Protein AF-A0A2N2AMC3-F1 (afdb_monomer_lite)

Secondary structure (DSSP, 8-state):
--HHHHHHHHHHHHTT--GGGGG--HHHHHHHHHHTT-GGGGTT--HHHHHHHS-HHHHHHHHHHHHHHHHHHHHHHHHHHHHHHHHHHHHHHHHHHHHH-TT-HHHHHHHHHHHHTTTTS-TT-S---

Sequence (129 aa):
MDYDRLDSIAADVMQGNTDAVGVLSTGERLYVALAANNSELLGSDSIAYAIARLEPEAVQELVERHRYDNIDTTVAKAARHQMDDLVALVRKLVHSLKRAQPDSDIAKRAQDYLRRQGLEGSPLRGEAD

Radius of gyration: 23.6 Å; chains: 1; bounding box: 51×26×63 Å

Foldseek 3Di:
DPVVVLLVCLVCVLVVHNPVLVPDDPLSLLLSCVLNVPVVSVPPDDPVRSLVPHDPVSVVVSCVVVVVVVVVVVVVVVVLVVVLVVLVVLLVVLVVCCVVPVPDPVSVVSVVVCVVVVVPDRPPPDDDD

Structure (mmCIF, N/CA/C/O backbone):
data_AF-A0A2N2AMC3-F1
#
_entry.id   AF-A0A2N2AMC3-F1
#
loop_
_atom_site.group_PDB
_atom_site.id
_atom_site.type_symbol
_atom_site.label_atom_id
_atom_site.label_alt_id
_atom_site.label_comp_id
_atom_site.label_asym_id
_atom_site.label_entity_id
_atom_site.label_seq_id
_atom_site.pdbx_PDB_ins_code
_atom_site.Cartn_x
_atom_site.Cartn_y
_atom_site.Cartn_z
_atom_site.occupancy
_atom_site.B_iso_or_equiv
_atom_site.auth_seq_id
_atom_site.auth_comp_id
_atom_site.auth_asym_id
_atom_site.auth_atom_id
_atom_site.pdbx_PDB_model_num
ATOM 1 N N . MET A 1 1 ? 4.448 4.336 -21.488 1.00 83.00 1 MET A N 1
ATOM 2 C CA . MET A 1 1 ? 4.151 3.038 -20.847 1.00 83.00 1 MET A CA 1
ATOM 3 C C . MET A 1 1 ? 2.695 3.047 -20.425 1.00 83.00 1 MET A C 1
ATOM 5 O O . MET A 1 1 ? 2.161 4.126 -20.208 1.00 83.00 1 MET A O 1
ATOM 9 N N . ASP A 1 2 ? 2.062 1.882 -20.356 1.00 90.44 2 ASP A N 1
ATOM 10 C CA . ASP A 1 2 ? 0.721 1.733 -19.781 1.00 90.44 2 ASP A CA 1
ATOM 11 C C . ASP A 1 2 ? 0.862 1.461 -18.276 1.00 90.44 2 ASP A C 1
ATOM 13 O O . ASP A 1 2 ? 1.068 0.319 -17.868 1.00 90.44 2 ASP A O 1
ATOM 17 N N . TYR A 1 3 ? 0.864 2.523 -17.466 1.00 89.75 3 TYR A N 1
ATOM 18 C CA . TYR A 1 3 ? 1.188 2.432 -16.038 1.00 89.75 3 TYR A CA 1
ATOM 19 C C . TYR A 1 3 ? 0.148 1.640 -15.243 1.00 89.75 3 TYR A C 1
ATOM 21 O O . TYR A 1 3 ? 0.535 0.853 -14.391 1.00 89.75 3 TYR A O 1
ATOM 29 N N . ASP A 1 4 ? -1.141 1.738 -15.580 1.00 87.62 4 ASP A N 1
ATOM 30 C CA . ASP A 1 4 ? -2.200 1.003 -14.873 1.00 87.62 4 ASP A CA 1
ATOM 31 C C . ASP A 1 4 ? -2.048 -0.515 -15.067 1.00 87.62 4 ASP A C 1
ATOM 33 O O . ASP A 1 4 ? -2.198 -1.305 -14.131 1.00 87.62 4 ASP A O 1
ATOM 37 N N . ARG A 1 5 ? -1.674 -0.941 -16.282 1.00 91.31 5 ARG A N 1
ATOM 38 C CA . ARG A 1 5 ? -1.342 -2.344 -16.558 1.00 91.31 5 ARG A CA 1
ATOM 39 C C . ARG A 1 5 ? -0.098 -2.795 -15.794 1.00 91.31 5 ARG A C 1
ATOM 41 O O . ARG A 1 5 ? -0.077 -3.912 -15.282 1.00 91.31 5 ARG A O 1
ATOM 48 N N . LEU A 1 6 ? 0.946 -1.969 -15.747 1.00 91.12 6 LEU A N 1
ATOM 49 C CA . LEU A 1 6 ? 2.179 -2.306 -15.032 1.00 91.12 6 LEU A CA 1
ATOM 50 C C . LEU A 1 6 ? 1.964 -2.365 -13.519 1.00 91.12 6 LEU A C 1
ATOM 52 O O . LEU A 1 6 ? 2.515 -3.257 -12.884 1.00 91.12 6 LEU A O 1
ATOM 56 N N . ASP A 1 7 ? 1.132 -1.489 -12.961 1.00 89.12 7 ASP A N 1
ATOM 57 C CA . ASP A 1 7 ? 0.770 -1.494 -11.543 1.00 89.12 7 ASP A CA 1
ATOM 58 C C . ASP A 1 7 ? -0.024 -2.760 -11.185 1.00 89.12 7 ASP A C 1
ATOM 60 O O . ASP A 1 7 ? 0.254 -3.396 -10.169 1.00 89.12 7 ASP A O 1
ATOM 64 N N . SER A 1 8 ? -0.942 -3.206 -12.056 1.00 87.94 8 SER A N 1
ATOM 65 C CA . SER A 1 8 ? -1.628 -4.496 -11.881 1.00 87.94 8 SER A CA 1
ATOM 66 C C . SER A 1 8 ? -0.642 -5.666 -11.868 1.00 87.94 8 SER A C 1
ATOM 68 O O . SER A 1 8 ? -0.740 -6.543 -11.016 1.00 87.94 8 SER A O 1
ATOM 70 N N . ILE A 1 9 ? 0.331 -5.673 -12.785 1.00 90.81 9 ILE A N 1
ATOM 71 C CA . ILE A 1 9 ? 1.363 -6.718 -12.823 1.00 90.81 9 ILE A CA 1
ATOM 72 C C . ILE A 1 9 ? 2.262 -6.629 -11.584 1.00 90.81 9 ILE A C 1
ATOM 74 O O . ILE A 1 9 ? 2.634 -7.655 -11.026 1.00 90.81 9 ILE A O 1
ATOM 78 N N . ALA A 1 10 ? 2.598 -5.427 -11.115 1.00 89.75 10 ALA A N 1
ATOM 79 C CA . ALA A 1 10 ? 3.370 -5.238 -9.892 1.00 89.75 10 ALA A CA 1
ATOM 80 C C . ALA A 1 10 ? 2.621 -5.773 -8.659 1.00 89.75 10 ALA A C 1
ATOM 82 O O . ALA A 1 10 ? 3.230 -6.450 -7.831 1.00 89.75 10 ALA A O 1
ATOM 83 N N . ALA A 1 11 ? 1.307 -5.556 -8.569 1.00 87.56 11 ALA A N 1
ATOM 84 C CA . ALA A 1 11 ? 0.472 -6.111 -7.506 1.00 87.56 11 ALA A CA 1
ATOM 85 C C . ALA A 1 11 ? 0.433 -7.651 -7.533 1.00 87.56 11 ALA A C 1
ATOM 87 O O . ALA A 1 11 ? 0.514 -8.284 -6.478 1.00 87.56 11 ALA A O 1
ATOM 88 N N . ASP A 1 12 ? 0.371 -8.255 -8.722 1.00 87.75 12 ASP A N 1
ATOM 89 C CA . ASP A 1 12 ? 0.452 -9.711 -8.894 1.00 87.75 12 ASP A CA 1
ATOM 90 C C . ASP A 1 12 ? 1.830 -10.250 -8.471 1.00 87.75 12 ASP A C 1
ATOM 92 O O . ASP A 1 12 ? 1.924 -11.248 -7.751 1.00 87.75 12 ASP A O 1
ATOM 96 N N . VAL A 1 13 ? 2.909 -9.545 -8.829 1.00 89.56 13 VAL A N 1
ATOM 97 C CA . VAL A 1 13 ? 4.284 -9.884 -8.426 1.00 89.56 13 VAL A CA 1
ATOM 98 C C . VAL A 1 13 ? 4.456 -9.816 -6.911 1.00 89.56 13 VAL A C 1
ATOM 100 O O . VAL A 1 13 ? 5.105 -10.691 -6.338 1.00 89.56 13 VAL A O 1
ATOM 103 N N . MET A 1 14 ? 3.859 -8.828 -6.238 1.00 84.44 14 MET A N 1
ATOM 104 C CA . MET A 1 14 ? 3.872 -8.736 -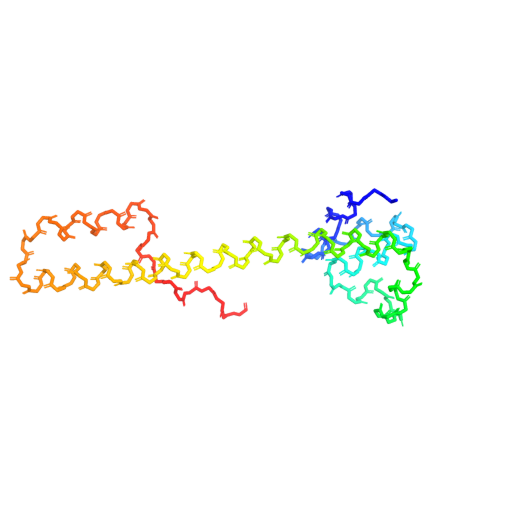4.770 1.00 84.44 14 MET A CA 1
ATOM 105 C C . MET A 1 14 ? 3.160 -9.921 -4.100 1.00 84.44 14 MET A C 1
ATOM 107 O O . MET A 1 14 ? 3.489 -10.272 -2.969 1.00 84.44 14 MET A O 1
ATOM 111 N N . GLN A 1 15 ? 2.221 -10.564 -4.797 1.00 85.50 15 GLN A N 1
ATOM 112 C CA . GLN A 1 15 ? 1.556 -11.797 -4.359 1.00 85.50 15 GLN A CA 1
ATOM 113 C C . GLN A 1 15 ? 2.327 -13.070 -4.759 1.00 85.50 15 GLN A C 1
ATOM 115 O O . GLN A 1 15 ? 1.874 -14.180 -4.483 1.00 85.50 15 GLN A O 1
ATOM 120 N N . GLY A 1 16 ? 3.496 -12.925 -5.393 1.00 84.81 16 GLY A N 1
ATOM 121 C CA . GLY A 1 16 ? 4.350 -14.024 -5.842 1.00 84.81 16 GLY A CA 1
ATOM 122 C C . GLY A 1 16 ? 4.036 -14.549 -7.246 1.00 84.81 16 GLY A C 1
ATOM 123 O O . GLY A 1 16 ? 4.639 -15.537 -7.662 1.00 84.81 16 GLY A O 1
ATOM 124 N N . ASN A 1 17 ? 3.129 -13.913 -7.994 1.00 87.50 17 ASN A N 1
ATOM 125 C CA . ASN A 1 17 ? 2.814 -14.291 -9.370 1.00 87.50 17 ASN A CA 1
ATOM 126 C C . ASN A 1 17 ? 3.656 -13.482 -10.370 1.00 87.50 17 ASN A C 1
ATOM 128 O O . ASN A 1 17 ? 3.460 -12.282 -10.545 1.00 87.50 17 ASN A O 1
ATOM 132 N N . THR A 1 18 ? 4.590 -14.144 -11.055 1.00 86.69 18 THR A N 1
ATOM 133 C CA . THR A 1 18 ? 5.529 -13.502 -11.993 1.00 86.69 18 THR A CA 1
ATOM 134 C C . THR A 1 18 ? 5.281 -13.859 -13.461 1.00 86.69 18 THR A C 1
ATOM 136 O O . THR A 1 18 ? 6.038 -13.423 -14.332 1.00 86.69 18 THR A O 1
ATOM 139 N N . ASP A 1 19 ? 4.196 -14.577 -13.770 1.00 86.19 19 ASP A N 1
ATOM 140 C CA . ASP A 1 19 ? 3.902 -15.092 -15.117 1.00 86.19 19 ASP A CA 1
ATOM 141 C C . ASP A 1 19 ? 3.831 -13.977 -16.174 1.00 86.19 19 ASP A C 1
ATOM 143 O O . ASP A 1 19 ? 4.290 -14.128 -17.309 1.00 86.19 19 ASP A O 1
ATOM 147 N N . ALA A 1 20 ? 3.302 -12.814 -15.789 1.00 82.88 20 ALA A N 1
ATOM 148 C CA . ALA A 1 20 ? 3.133 -11.665 -16.674 1.00 82.88 20 ALA A CA 1
ATOM 149 C C . ALA A 1 20 ? 4.423 -10.850 -16.901 1.00 82.88 20 ALA A C 1
ATOM 151 O O . ALA A 1 20 ? 4.453 -9.989 -17.782 1.00 82.88 20 ALA A O 1
ATOM 152 N N . VAL A 1 21 ? 5.504 -11.113 -16.155 1.00 85.38 21 VAL A N 1
ATOM 153 C CA . VAL A 1 21 ? 6.756 -10.337 -16.241 1.00 85.38 21 VAL A CA 1
ATOM 154 C C . VAL A 1 21 ? 7.587 -10.724 -17.470 1.00 85.38 21 VAL A C 1
ATOM 156 O O . VAL A 1 21 ? 8.308 -9.892 -18.024 1.00 85.38 21 VAL A O 1
ATOM 159 N N . GLY A 1 22 ? 7.463 -11.966 -17.950 1.00 81.44 22 GLY A N 1
ATOM 160 C CA . GLY A 1 22 ? 8.252 -12.484 -19.075 1.00 81.44 22 GLY A CA 1
ATOM 161 C C . GLY A 1 22 ? 7.976 -11.807 -20.425 1.00 81.44 22 GLY A C 1
ATOM 162 O O . GLY A 1 22 ? 8.828 -11.838 -21.310 1.00 81.44 22 GLY A O 1
ATOM 163 N N . VAL A 1 23 ? 6.811 -11.169 -20.581 1.00 88.56 23 VAL A N 1
ATOM 164 C CA . VAL A 1 23 ? 6.404 -10.460 -21.811 1.00 88.56 23 VAL A CA 1
ATOM 165 C C . VAL A 1 23 ? 6.727 -8.963 -21.790 1.00 88.56 23 VAL A C 1
ATOM 167 O O . VAL A 1 23 ? 6.446 -8.264 -22.763 1.00 88.56 23 VAL A O 1
ATOM 170 N N . LEU A 1 24 ? 7.289 -8.455 -20.689 1.00 89.44 24 LEU A N 1
ATOM 171 C CA . LEU A 1 24 ? 7.590 -7.036 -20.522 1.00 89.44 24 LEU A CA 1
ATOM 172 C C . LEU A 1 24 ? 8.877 -6.636 -21.246 1.00 89.44 24 LEU A C 1
ATOM 174 O O . LEU A 1 24 ? 9.873 -7.368 -21.266 1.00 89.44 24 LEU A O 1
ATOM 178 N N . SER A 1 25 ? 8.884 -5.417 -21.784 1.00 90.12 25 SER A N 1
ATOM 179 C CA . SER A 1 25 ? 10.120 -4.771 -22.218 1.00 90.12 25 SER A CA 1
ATOM 180 C C . SER A 1 25 ? 11.049 -4.506 -21.028 1.00 90.12 25 SER A C 1
ATOM 182 O O . SER A 1 25 ? 10.641 -4.523 -19.866 1.00 90.12 25 SER A O 1
ATOM 184 N N . THR A 1 26 ? 12.324 -4.220 -21.300 1.00 89.50 26 THR A N 1
ATOM 185 C CA . THR A 1 26 ? 13.300 -3.946 -20.234 1.00 89.50 26 THR A CA 1
ATOM 186 C C . THR A 1 26 ? 12.884 -2.772 -19.345 1.00 89.50 26 THR A C 1
ATOM 188 O O . THR A 1 26 ? 13.011 -2.879 -18.133 1.00 89.50 26 THR A O 1
ATOM 191 N N . GLY A 1 27 ? 12.358 -1.682 -19.915 1.00 88.00 27 GLY A N 1
ATOM 192 C CA . GLY A 1 27 ? 11.898 -0.531 -19.129 1.00 88.00 27 GLY A CA 1
ATOM 193 C C . GLY A 1 27 ? 10.671 -0.857 -18.276 1.00 88.00 27 GLY A C 1
ATOM 194 O O . GLY A 1 27 ? 10.628 -0.513 -17.102 1.00 88.00 27 GLY A O 1
ATOM 195 N N . GLU A 1 28 ? 9.708 -1.588 -18.835 1.00 92.00 28 GLU A N 1
ATOM 196 C CA . GLU A 1 28 ? 8.508 -2.023 -18.108 1.00 92.00 28 GLU A CA 1
ATOM 197 C C . GLU A 1 28 ? 8.847 -2.990 -16.971 1.00 92.00 28 GLU A C 1
ATOM 199 O O . GLU A 1 28 ? 8.311 -2.864 -15.876 1.00 92.00 28 GLU A O 1
ATOM 204 N N . ARG A 1 29 ? 9.782 -3.920 -17.197 1.00 92.44 29 ARG A N 1
ATOM 205 C CA . ARG A 1 29 ? 10.266 -4.827 -16.153 1.00 92.44 29 ARG A CA 1
ATOM 206 C C . ARG A 1 29 ? 10.955 -4.068 -15.023 1.00 92.44 29 ARG A C 1
ATOM 208 O O . ARG A 1 29 ? 10.718 -4.399 -13.870 1.00 92.44 29 ARG A O 1
ATOM 215 N N . LEU A 1 30 ? 11.782 -3.065 -15.333 1.00 91.94 30 LEU A N 1
ATOM 216 C CA . LEU A 1 30 ? 12.425 -2.237 -14.307 1.00 91.94 30 LEU A CA 1
ATOM 217 C C . LEU A 1 30 ? 11.397 -1.422 -13.516 1.00 91.94 30 LEU A C 1
ATOM 219 O O . LEU A 1 30 ? 11.495 -1.364 -12.294 1.00 91.94 30 LEU A O 1
ATOM 223 N N . TYR A 1 31 ? 10.389 -0.856 -14.187 1.00 92.50 31 TYR A N 1
ATOM 224 C CA . TYR A 1 31 ? 9.276 -0.183 -13.516 1.00 92.50 31 TYR A CA 1
ATOM 225 C C . TYR A 1 31 ? 8.547 -1.143 -12.563 1.00 92.50 31 TYR A C 1
ATOM 227 O O . TYR A 1 31 ? 8.423 -0.843 -11.381 1.00 92.50 31 TYR A O 1
ATOM 235 N N . VAL A 1 32 ? 8.143 -2.327 -13.038 1.00 92.12 32 VAL A N 1
ATOM 236 C CA . VAL A 1 32 ? 7.446 -3.345 -12.227 1.00 92.12 32 VAL A CA 1
ATOM 237 C C . VAL A 1 32 ? 8.310 -3.836 -11.066 1.00 92.12 32 VAL A C 1
ATOM 239 O O . VAL A 1 32 ? 7.811 -3.990 -9.956 1.00 92.12 32 VAL A O 1
ATOM 242 N N . ALA A 1 33 ? 9.606 -4.050 -11.290 1.00 91.44 33 ALA A N 1
ATOM 243 C CA . ALA A 1 33 ? 10.539 -4.478 -10.253 1.00 91.44 33 ALA A CA 1
ATOM 244 C C . ALA A 1 33 ? 10.651 -3.448 -9.119 1.00 91.44 33 ALA A C 1
ATOM 246 O O . ALA A 1 33 ? 10.630 -3.818 -7.945 1.00 91.44 33 ALA A O 1
ATOM 247 N N . LEU A 1 34 ? 10.725 -2.158 -9.462 1.00 90.00 34 LEU A N 1
ATOM 248 C CA . LEU A 1 34 ? 10.728 -1.072 -8.482 1.00 90.00 34 LEU A CA 1
ATOM 249 C C . LEU A 1 34 ? 9.363 -0.931 -7.793 1.00 90.00 34 LEU A C 1
ATOM 251 O O . LEU A 1 34 ? 9.313 -0.858 -6.570 1.00 90.00 34 LEU A O 1
ATOM 255 N N . ALA A 1 35 ? 8.265 -0.959 -8.552 1.00 90.12 35 ALA A N 1
ATOM 256 C CA . ALA A 1 35 ? 6.903 -0.831 -8.035 1.00 90.12 35 ALA A CA 1
ATOM 257 C C . ALA A 1 35 ? 6.520 -1.967 -7.067 1.00 90.12 35 ALA A C 1
ATOM 259 O O . ALA A 1 35 ? 5.835 -1.727 -6.076 1.00 90.12 35 ALA A O 1
ATOM 260 N N . ALA A 1 36 ? 6.987 -3.191 -7.326 1.00 88.50 36 ALA A N 1
ATOM 261 C CA . ALA A 1 36 ? 6.753 -4.362 -6.482 1.00 88.50 36 ALA A CA 1
ATOM 262 C C . ALA A 1 36 ? 7.799 -4.539 -5.363 1.00 88.50 36 ALA A C 1
ATOM 264 O O . ALA A 1 36 ? 7.732 -5.519 -4.622 1.00 88.50 36 ALA A O 1
ATOM 265 N N . ASN A 1 37 ? 8.789 -3.639 -5.254 1.00 87.69 37 ASN A N 1
ATOM 266 C CA . ASN A 1 37 ? 9.965 -3.781 -4.382 1.00 87.69 37 ASN A CA 1
ATOM 267 C C . ASN A 1 37 ? 10.680 -5.140 -4.529 1.00 87.69 37 ASN A C 1
ATOM 269 O O . ASN A 1 37 ? 11.202 -5.694 -3.560 1.00 87.69 37 ASN A O 1
ATOM 273 N N . ASN A 1 38 ? 10.706 -5.689 -5.745 1.00 86.25 38 ASN A N 1
ATOM 274 C CA . ASN A 1 38 ? 11.241 -7.014 -6.023 1.00 86.25 38 ASN A CA 1
ATOM 275 C C . ASN A 1 38 ? 12.611 -6.910 -6.711 1.00 86.25 38 ASN A C 1
ATOM 277 O O . ASN A 1 38 ? 12.713 -6.690 -7.920 1.00 86.25 38 ASN A O 1
ATOM 281 N N . SER A 1 39 ? 13.678 -7.098 -5.930 1.00 83.94 39 SER A N 1
ATOM 282 C CA . SER A 1 39 ? 15.057 -7.055 -6.427 1.00 83.94 39 SER A CA 1
ATOM 283 C C . SER A 1 39 ? 15.427 -8.243 -7.314 1.00 83.94 39 SER A C 1
ATOM 285 O O . SER A 1 39 ? 16.335 -8.116 -8.131 1.00 83.94 39 SER A O 1
ATOM 287 N N . GLU A 1 40 ? 14.719 -9.372 -7.227 1.00 84.88 40 GLU A N 1
ATOM 288 C CA . GLU A 1 40 ? 14.973 -10.527 -8.096 1.00 84.88 40 GLU A CA 1
ATOM 289 C C . GLU A 1 40 ? 14.656 -10.193 -9.558 1.00 84.88 40 GLU A C 1
ATOM 291 O O . GLU A 1 40 ? 15.371 -10.616 -10.467 1.00 84.88 40 GLU A O 1
ATOM 296 N N . LEU A 1 41 ? 13.644 -9.349 -9.791 1.00 84.81 41 LEU A N 1
ATOM 297 C CA . LEU A 1 41 ? 13.288 -8.867 -11.128 1.00 84.81 41 LEU A CA 1
ATOM 298 C C . LEU A 1 41 ? 14.285 -7.849 -11.707 1.00 84.81 41 LEU A C 1
ATOM 300 O O . LEU A 1 41 ? 14.301 -7.643 -12.924 1.00 84.81 41 LEU A O 1
ATOM 304 N N . LEU A 1 42 ? 15.130 -7.238 -10.866 1.00 84.56 42 LEU A N 1
ATOM 305 C CA . LEU A 1 42 ? 16.235 -6.372 -11.301 1.00 84.56 42 LEU A CA 1
ATOM 306 C C . LEU A 1 42 ? 17.449 -7.184 -11.783 1.00 84.56 42 LEU A C 1
ATOM 308 O O . LEU A 1 42 ? 18.302 -6.663 -12.502 1.00 84.56 42 LEU A O 1
ATOM 312 N N . GLY A 1 43 ? 17.539 -8.465 -11.414 1.00 82.62 43 GLY A N 1
ATOM 313 C CA . GLY A 1 43 ? 18.685 -9.310 -11.734 1.00 82.62 43 GLY A CA 1
ATOM 314 C C . GLY A 1 43 ? 19.975 -8.780 -11.100 1.00 82.62 43 GLY A C 1
ATOM 315 O O . GLY A 1 43 ? 20.082 -8.676 -9.882 1.00 82.62 43 GLY A O 1
ATOM 316 N N . SER A 1 44 ? 20.979 -8.470 -11.926 1.00 83.50 44 SER A N 1
ATOM 317 C CA . SER A 1 44 ? 22.262 -7.904 -11.475 1.00 83.50 44 SER A CA 1
ATOM 318 C C . SER A 1 44 ? 22.259 -6.379 -11.339 1.00 83.50 44 SER A C 1
ATOM 320 O O . SER A 1 44 ? 23.249 -5.810 -10.875 1.00 83.50 44 SER A O 1
ATOM 322 N N . ASP A 1 45 ? 21.197 -5.710 -11.787 1.00 85.88 45 ASP A N 1
ATOM 323 C CA . ASP A 1 45 ? 21.134 -4.255 -11.795 1.00 85.88 45 ASP A CA 1
ATOM 324 C C . ASP A 1 45 ? 20.827 -3.717 -10.393 1.00 85.88 45 ASP A C 1
ATOM 326 O O . ASP A 1 45 ? 19.986 -4.237 -9.660 1.00 85.88 45 ASP A O 1
ATOM 330 N N . SER A 1 46 ? 21.508 -2.638 -10.004 1.00 87.38 46 SER A N 1
ATOM 331 C CA . SER A 1 46 ? 21.190 -1.941 -8.756 1.00 87.38 46 SER A CA 1
ATOM 332 C C . SER A 1 46 ? 19.943 -1.072 -8.923 1.00 87.38 46 SER A C 1
ATOM 334 O O . SER A 1 46 ? 19.645 -0.599 -10.018 1.00 87.38 46 SER A O 1
ATOM 336 N N . ILE A 1 47 ? 19.261 -0.769 -7.816 1.00 85.56 47 ILE A N 1
ATOM 337 C CA . ILE A 1 47 ? 18.115 0.158 -7.799 1.00 85.56 47 ILE A CA 1
ATOM 338 C C . ILE A 1 47 ? 18.489 1.510 -8.429 1.00 85.56 47 ILE A C 1
ATOM 340 O O . ILE A 1 47 ? 17.737 2.053 -9.232 1.00 85.56 47 ILE A O 1
ATOM 344 N N . ALA A 1 48 ? 19.681 2.035 -8.124 1.00 87.19 48 ALA A N 1
ATOM 345 C CA . ALA A 1 48 ? 20.155 3.298 -8.690 1.00 87.19 48 ALA A CA 1
ATOM 346 C C . ALA A 1 48 ? 20.322 3.225 -10.216 1.00 87.19 48 ALA A C 1
ATOM 348 O O . ALA A 1 48 ? 19.965 4.165 -10.922 1.00 87.19 48 ALA A O 1
ATOM 349 N N . TYR A 1 49 ? 20.833 2.102 -10.728 1.00 88.19 49 TYR A N 1
ATOM 350 C CA . TYR A 1 49 ? 20.964 1.882 -12.165 1.00 88.19 49 TYR A CA 1
ATOM 351 C C . TYR A 1 49 ? 19.598 1.719 -12.843 1.00 88.19 49 TYR A C 1
ATOM 353 O O . TYR A 1 49 ? 19.373 2.296 -13.904 1.00 88.19 49 TYR A O 1
ATOM 361 N N . ALA A 1 50 ? 18.670 0.997 -12.210 1.00 88.38 50 ALA A N 1
ATOM 362 C CA . ALA A 1 50 ? 17.302 0.836 -12.690 1.00 88.38 50 ALA A CA 1
ATOM 363 C C . ALA A 1 50 ? 16.580 2.186 -12.816 1.00 88.38 50 ALA A C 1
ATOM 365 O O . ALA A 1 50 ? 16.014 2.476 -13.865 1.00 88.38 50 ALA A O 1
ATOM 366 N N . ILE A 1 51 ? 16.676 3.042 -11.791 1.00 88.31 51 ILE A N 1
ATOM 367 C CA . ILE A 1 51 ? 16.109 4.399 -11.804 1.00 88.31 51 ILE A CA 1
ATOM 368 C C . ILE A 1 51 ? 16.760 5.253 -12.894 1.00 88.31 51 ILE A C 1
ATOM 370 O O . ILE A 1 51 ? 16.056 5.917 -13.641 1.00 88.31 51 ILE A O 1
ATOM 374 N N . ALA A 1 52 ? 18.090 5.211 -13.026 1.00 89.31 52 ALA A N 1
ATOM 375 C CA . ALA A 1 52 ? 18.807 5.977 -14.050 1.00 89.31 52 ALA A CA 1
ATOM 376 C C . ALA A 1 52 ? 18.475 5.537 -15.487 1.00 89.31 52 ALA A C 1
ATOM 378 O O . ALA A 1 52 ? 18.717 6.284 -16.433 1.00 89.31 52 ALA A O 1
ATOM 379 N N . ARG A 1 53 ? 17.971 4.311 -15.652 1.00 88.81 53 ARG A N 1
ATOM 380 C CA . ARG A 1 53 ? 17.592 3.727 -16.940 1.00 88.81 53 ARG A CA 1
ATOM 381 C C . ARG A 1 53 ? 16.112 3.914 -17.274 1.00 88.81 53 ARG A C 1
ATOM 383 O O . ARG A 1 53 ? 15.729 3.718 -18.426 1.00 88.81 53 ARG A O 1
ATOM 390 N N . LEU A 1 54 ? 15.291 4.253 -16.287 1.00 89.62 54 LEU A N 1
ATOM 391 C CA . LEU A 1 54 ? 13.920 4.680 -16.515 1.00 89.62 54 LEU A CA 1
ATOM 392 C C . LEU A 1 54 ? 13.906 6.130 -16.995 1.00 89.62 54 LEU A C 1
ATOM 394 O O . LEU A 1 54 ? 14.709 6.955 -16.563 1.00 89.62 54 LEU A O 1
ATOM 398 N N . GLU A 1 55 ? 12.965 6.435 -17.884 1.00 87.31 55 GLU A N 1
ATOM 399 C CA . GLU A 1 55 ? 12.706 7.816 -18.280 1.00 87.31 55 GLU A CA 1
ATOM 400 C C . GLU A 1 55 ? 12.226 8.622 -17.055 1.00 87.31 55 GLU A C 1
ATOM 402 O O . GLU A 1 55 ? 11.494 8.070 -16.220 1.00 87.31 55 GLU A O 1
ATOM 407 N N . PRO A 1 56 ? 12.596 9.910 -16.925 1.00 87.88 56 PRO A N 1
ATOM 408 C CA . PRO A 1 56 ? 12.209 10.743 -15.785 1.00 87.88 56 PRO A CA 1
ATOM 409 C C . PRO A 1 56 ? 10.701 10.744 -15.510 1.00 87.88 56 PRO A C 1
ATOM 411 O O . PRO A 1 56 ? 10.283 10.708 -14.354 1.00 87.88 56 PRO A O 1
ATOM 414 N N . GLU A 1 57 ? 9.883 10.715 -16.563 1.00 89.44 57 GLU A N 1
ATOM 415 C CA . GLU A 1 57 ? 8.424 10.659 -16.474 1.00 89.44 57 GLU A CA 1
ATOM 416 C C . GLU A 1 57 ? 7.940 9.348 -15.842 1.00 89.44 57 GLU A C 1
ATOM 418 O O . GLU A 1 57 ? 7.008 9.357 -15.044 1.00 89.44 57 GLU A O 1
ATOM 423 N N . ALA A 1 58 ? 8.587 8.220 -16.148 1.00 88.12 58 ALA A N 1
ATOM 424 C CA . ALA A 1 58 ? 8.232 6.927 -15.565 1.00 88.12 58 ALA A CA 1
ATOM 425 C C . ALA A 1 58 ? 8.603 6.856 -14.077 1.00 88.12 58 ALA A C 1
ATOM 427 O O . ALA A 1 58 ? 7.861 6.281 -13.284 1.00 88.12 58 ALA A O 1
ATOM 428 N N . VAL A 1 59 ? 9.725 7.470 -13.685 1.00 89.62 59 VAL A N 1
ATOM 429 C CA . VAL A 1 59 ? 10.117 7.593 -12.271 1.00 89.62 59 VAL A CA 1
ATOM 430 C C . VAL A 1 59 ? 9.142 8.498 -11.521 1.00 89.62 59 VAL A C 1
ATOM 432 O O . VAL A 1 59 ? 8.744 8.174 -10.404 1.00 89.62 59 VAL A O 1
ATOM 435 N N . GLN A 1 60 ? 8.734 9.616 -12.125 1.00 90.12 60 GLN A N 1
ATOM 436 C CA . GLN A 1 60 ? 7.754 10.520 -11.528 1.00 90.12 60 GLN A CA 1
ATOM 437 C C . GLN A 1 60 ? 6.399 9.832 -11.322 1.00 90.12 60 GLN A C 1
ATOM 439 O O . GLN A 1 60 ? 5.834 9.936 -10.235 1.00 90.12 60 GLN A O 1
ATOM 444 N N . GLU A 1 61 ? 5.903 9.110 -12.328 1.00 88.81 61 GLU A N 1
ATOM 445 C CA . GLU A 1 61 ? 4.656 8.342 -12.231 1.00 88.81 61 GLU A CA 1
ATOM 446 C C . GLU A 1 61 ? 4.735 7.263 -11.147 1.00 88.81 61 GLU A C 1
ATOM 448 O O . GLU A 1 61 ? 3.832 7.180 -10.318 1.00 88.81 61 GLU A O 1
ATOM 453 N N . LEU A 1 62 ? 5.841 6.511 -11.081 1.00 88.00 62 LEU A N 1
ATOM 454 C CA . LEU A 1 62 ? 6.077 5.521 -10.025 1.00 88.00 62 LEU A CA 1
ATOM 455 C C . LEU A 1 62 ? 6.022 6.167 -8.635 1.00 88.00 62 LEU A C 1
ATOM 457 O O . LEU A 1 62 ? 5.366 5.666 -7.727 1.00 88.00 62 LEU A O 1
ATOM 461 N N . VAL A 1 63 ? 6.692 7.308 -8.456 1.00 87.62 63 VAL A N 1
ATOM 462 C CA . VAL A 1 63 ? 6.699 8.010 -7.168 1.00 87.62 63 VAL A CA 1
ATOM 463 C C . VAL A 1 63 ? 5.307 8.518 -6.809 1.00 87.62 63 VAL A C 1
ATOM 465 O O . VAL A 1 63 ? 4.892 8.334 -5.669 1.00 87.62 63 VAL A O 1
ATOM 468 N N . GLU A 1 64 ? 4.581 9.155 -7.729 1.00 86.06 64 GLU A N 1
ATOM 469 C CA . GLU A 1 64 ? 3.253 9.694 -7.418 1.00 86.06 64 GLU A CA 1
ATOM 470 C C . GLU A 1 64 ? 2.248 8.582 -7.110 1.00 86.06 64 GLU A C 1
ATOM 472 O O . GLU A 1 64 ? 1.547 8.669 -6.104 1.00 86.06 64 GLU A O 1
ATOM 477 N N . ARG A 1 65 ? 2.222 7.506 -7.900 1.00 82.00 65 ARG A N 1
ATOM 478 C CA . ARG A 1 65 ? 1.284 6.387 -7.719 1.00 82.00 65 ARG A CA 1
ATOM 479 C C . ARG A 1 65 ? 1.493 5.676 -6.384 1.00 82.00 65 ARG A C 1
ATOM 481 O O . ARG A 1 65 ? 0.544 5.508 -5.621 1.00 82.00 65 ARG A O 1
ATOM 488 N N . HIS A 1 66 ? 2.741 5.392 -6.019 1.00 77.81 66 HIS A N 1
ATOM 489 C CA . HIS A 1 66 ? 3.066 4.755 -4.736 1.00 77.81 66 HIS A CA 1
ATOM 490 C C . HIS A 1 66 ? 3.001 5.715 -3.539 1.00 77.81 66 HIS A C 1
ATOM 492 O O . HIS A 1 66 ? 2.899 5.275 -2.389 1.00 77.81 66 HIS A O 1
ATOM 498 N N . ARG A 1 67 ? 3.030 7.036 -3.771 1.00 71.19 67 ARG A N 1
ATOM 499 C CA . ARG A 1 67 ? 2.836 8.041 -2.715 1.00 71.19 67 ARG A CA 1
ATOM 500 C C . ARG A 1 67 ? 1.397 8.059 -2.199 1.00 71.19 67 ARG A C 1
ATOM 502 O O . ARG A 1 67 ? 1.212 8.275 -1.000 1.00 71.19 67 ARG A O 1
ATOM 509 N N . TYR A 1 68 ? 0.404 7.802 -3.053 1.00 56.00 68 TYR A N 1
ATOM 510 C CA . TYR A 1 68 ? -1.000 7.727 -2.632 1.00 56.00 68 TYR A CA 1
ATOM 511 C C . TYR A 1 68 ? -1.306 6.452 -1.831 1.00 56.00 68 TYR A C 1
ATOM 513 O O . TYR A 1 68 ? -1.951 6.547 -0.786 1.00 56.00 68 TYR A O 1
ATOM 521 N N . ASP A 1 69 ? -0.729 5.305 -2.201 1.00 62.88 69 ASP A N 1
ATOM 522 C CA . ASP A 1 69 ? -0.898 4.056 -1.439 1.00 62.88 69 ASP A CA 1
ATOM 523 C C . ASP A 1 69 ? -0.372 4.161 -0.001 1.00 62.88 69 ASP A C 1
ATOM 525 O O . ASP A 1 69 ? -0.999 3.681 0.948 1.00 62.88 69 ASP A O 1
ATOM 529 N N . ASN A 1 70 ? 0.767 4.824 0.206 1.00 57.78 70 ASN A N 1
ATOM 530 C CA . ASN A 1 70 ? 1.366 4.933 1.536 1.00 57.78 70 ASN A CA 1
ATOM 531 C C . ASN A 1 70 ? 0.588 5.904 2.451 1.00 57.78 70 ASN A C 1
ATOM 533 O O . ASN A 1 70 ? 0.465 5.683 3.656 1.00 57.78 70 ASN A O 1
ATOM 537 N N . ILE A 1 71 ? 0.004 6.973 1.903 1.00 59.16 71 ILE A N 1
ATOM 538 C CA . ILE A 1 71 ? -0.781 7.926 2.705 1.00 59.16 71 ILE A CA 1
ATOM 539 C C . ILE A 1 71 ? -2.138 7.322 3.092 1.00 59.16 71 ILE A C 1
ATOM 541 O O . ILE A 1 71 ? -2.517 7.373 4.263 1.00 59.16 71 ILE A O 1
ATOM 545 N N . ASP A 1 72 ? -2.842 6.684 2.159 1.00 62.59 72 ASP A N 1
ATOM 546 C CA . ASP A 1 72 ? -4.157 6.108 2.457 1.00 62.59 72 ASP A CA 1
ATOM 547 C C . ASP A 1 72 ? -4.050 4.918 3.420 1.00 62.59 72 ASP A C 1
ATOM 549 O O . ASP A 1 72 ? -4.847 4.790 4.356 1.00 62.59 72 ASP A O 1
ATOM 553 N N . THR A 1 73 ? -3.010 4.089 3.287 1.00 64.06 73 THR A N 1
ATOM 554 C CA . THR A 1 73 ? -2.764 2.984 4.226 1.00 64.06 73 THR A CA 1
ATOM 555 C C . THR A 1 73 ? -2.350 3.470 5.613 1.00 64.06 73 THR A C 1
ATOM 557 O O . THR A 1 73 ? -2.813 2.910 6.612 1.00 64.06 73 THR A O 1
ATOM 560 N N . THR A 1 74 ? -1.544 4.530 5.719 1.00 66.38 74 THR A N 1
ATOM 561 C CA . THR A 1 74 ? -1.132 5.090 7.018 1.00 66.38 74 THR A CA 1
ATOM 562 C C . THR A 1 74 ? -2.286 5.777 7.744 1.00 66.38 74 THR A C 1
ATOM 564 O O . THR A 1 74 ? -2.485 5.520 8.934 1.00 66.38 74 THR A O 1
ATOM 567 N N . VAL A 1 75 ? -3.109 6.568 7.048 1.00 73.25 75 VAL A N 1
ATOM 568 C CA . VAL A 1 75 ? -4.322 7.175 7.624 1.00 73.25 75 VAL A CA 1
ATOM 569 C C . VAL A 1 75 ? -5.321 6.091 8.035 1.00 73.25 75 VAL A C 1
ATOM 571 O O . VAL A 1 75 ? -5.841 6.126 9.152 1.00 73.25 75 VAL A O 1
ATOM 574 N N . ALA A 1 76 ? -5.534 5.071 7.198 1.00 72.25 76 ALA A N 1
ATOM 575 C CA . ALA A 1 76 ? -6.402 3.945 7.536 1.00 72.25 76 ALA A CA 1
ATOM 576 C C . ALA A 1 76 ? -5.867 3.114 8.717 1.00 72.25 76 ALA A C 1
ATOM 578 O O . ALA A 1 76 ? -6.655 2.555 9.485 1.00 72.25 76 ALA A O 1
ATOM 579 N N . LYS A 1 77 ? -4.543 2.998 8.887 1.00 72.06 77 LYS A N 1
ATOM 580 C CA . LYS A 1 77 ? -3.925 2.333 10.047 1.00 72.06 77 LYS A CA 1
ATOM 581 C C . LYS A 1 77 ? -4.090 3.173 11.316 1.00 72.06 77 LYS A C 1
ATOM 583 O O . LYS A 1 77 ? -4.502 2.643 12.344 1.00 72.06 77 LYS A O 1
ATOM 588 N N . ALA A 1 78 ? -3.857 4.484 11.240 1.00 74.62 78 ALA A N 1
ATOM 589 C CA . ALA A 1 78 ? -4.050 5.401 12.363 1.00 74.62 78 ALA A CA 1
ATOM 590 C C . ALA A 1 78 ? -5.514 5.443 12.836 1.00 74.62 78 ALA A C 1
ATOM 592 O O . ALA A 1 78 ? -5.777 5.346 14.034 1.00 74.62 78 ALA A O 1
ATOM 593 N N . ALA A 1 79 ? -6.470 5.510 11.905 1.00 77.81 79 ALA A N 1
ATOM 594 C CA . ALA A 1 79 ? -7.897 5.465 12.220 1.00 77.81 79 ALA A CA 1
ATOM 595 C C . ALA A 1 79 ? -8.308 4.133 12.877 1.00 77.81 79 ALA A C 1
ATOM 597 O O . ALA A 1 79 ? -9.100 4.133 13.819 1.00 77.81 79 ALA A O 1
ATOM 598 N N . ARG A 1 80 ? -7.733 3.001 12.436 1.00 80.81 80 ARG A N 1
ATOM 599 C CA . ARG A 1 80 ? -7.932 1.689 13.081 1.00 80.81 80 ARG A CA 1
ATOM 600 C C . ARG A 1 80 ? -7.424 1.679 14.522 1.00 80.81 80 ARG A C 1
ATOM 602 O O . ARG A 1 80 ? -8.179 1.304 15.410 1.00 80.81 80 ARG A O 1
ATOM 609 N N . HIS A 1 81 ? -6.222 2.196 14.776 1.00 80.50 81 HIS A N 1
ATOM 610 C CA . HIS A 1 81 ? -5.698 2.309 16.142 1.00 80.50 81 HIS A CA 1
ATOM 611 C C . HIS A 1 81 ? -6.571 3.192 17.044 1.00 80.50 81 HIS A C 1
ATOM 613 O O . HIS A 1 81 ? -6.869 2.814 18.174 1.00 80.50 81 HIS A O 1
ATOM 619 N N . GLN A 1 82 ? -7.045 4.337 16.542 1.00 85.69 82 GLN A N 1
ATOM 620 C CA . GLN A 1 82 ? -7.968 5.197 17.292 1.00 85.69 82 GLN A CA 1
ATOM 621 C C . GLN A 1 82 ? -9.291 4.488 17.613 1.00 85.69 82 GLN A C 1
ATOM 623 O O . GLN A 1 82 ? -9.837 4.646 18.708 1.00 85.69 82 GLN A O 1
ATOM 628 N N . MET A 1 83 ? -9.806 3.697 16.670 1.00 85.88 83 MET A N 1
ATOM 629 C CA . MET A 1 83 ? -11.011 2.896 16.866 1.00 85.88 83 MET A CA 1
ATOM 630 C C . MET A 1 83 ? -10.798 1.812 17.931 1.00 85.88 83 MET A C 1
ATOM 632 O O . MET A 1 83 ? -11.649 1.637 18.805 1.00 85.88 83 MET A O 1
ATOM 636 N N . ASP A 1 84 ? -9.653 1.133 17.912 1.00 84.38 84 ASP A N 1
ATOM 637 C CA . ASP A 1 84 ? -9.292 0.113 18.900 1.00 84.38 84 ASP A CA 1
ATOM 638 C C . ASP A 1 84 ? -9.168 0.696 20.315 1.00 84.38 84 ASP A C 1
ATOM 640 O O . ASP A 1 84 ? -9.697 0.126 21.278 1.00 84.38 84 ASP A O 1
ATOM 644 N N . ASP A 1 85 ? -8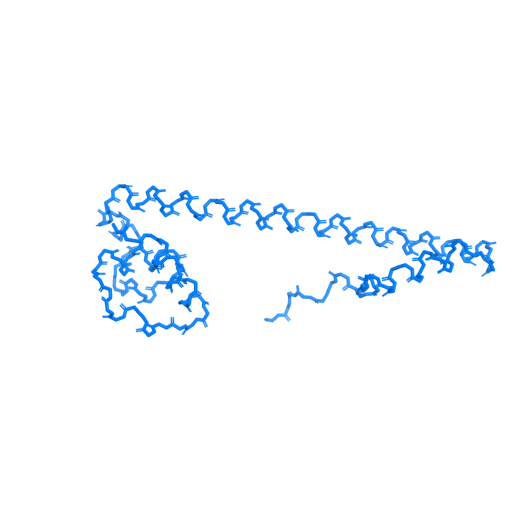.547 1.871 20.444 1.00 86.44 85 ASP A N 1
ATOM 645 C CA . ASP A 1 85 ? -8.451 2.605 21.708 1.00 86.44 85 ASP A CA 1
ATOM 646 C C . ASP A 1 85 ? -9.835 2.999 22.240 1.00 86.44 85 ASP A C 1
ATOM 648 O O . ASP A 1 85 ? -10.131 2.829 23.431 1.00 86.44 85 ASP A O 1
ATOM 652 N N . LEU A 1 86 ? -10.726 3.470 21.361 1.00 88.88 86 LEU A N 1
ATOM 653 C CA . LEU A 1 86 ? -12.097 3.812 21.731 1.00 88.88 86 LEU A CA 1
ATOM 654 C C . LEU A 1 86 ? -12.869 2.575 22.211 1.00 88.88 86 LEU A C 1
ATOM 656 O O . LEU A 1 86 ? -13.529 2.622 23.253 1.00 88.88 86 LEU A O 1
ATOM 660 N N . VAL A 1 87 ? -12.746 1.448 21.506 1.00 89.62 87 VAL A N 1
ATOM 661 C CA . VAL A 1 87 ? -13.342 0.165 21.911 1.00 89.62 87 VAL A CA 1
ATOM 662 C C . VAL A 1 87 ? -12.814 -0.267 23.282 1.00 89.62 87 VAL A C 1
ATOM 664 O O . VAL A 1 87 ? -13.598 -0.677 24.146 1.00 89.62 87 VAL A O 1
ATOM 667 N N . ALA A 1 88 ? -11.510 -0.130 23.534 1.00 88.31 88 ALA A N 1
ATOM 668 C CA . ALA A 1 88 ? -10.909 -0.455 24.823 1.00 88.31 88 ALA A CA 1
ATOM 669 C C . ALA A 1 88 ? -11.450 0.430 25.962 1.00 88.31 88 ALA A C 1
ATOM 671 O O . ALA A 1 88 ? -11.747 -0.077 27.051 1.00 88.31 88 ALA A O 1
ATOM 672 N N . LEU A 1 89 ? -11.629 1.733 25.724 1.00 90.38 89 LEU A N 1
ATOM 673 C CA . LEU A 1 89 ? -12.222 2.657 26.695 1.00 90.38 89 LEU A CA 1
ATOM 674 C C . LEU A 1 89 ? -13.689 2.325 26.986 1.00 90.38 89 LEU A C 1
ATOM 676 O O . LEU A 1 89 ? -14.079 2.272 28.155 1.00 90.38 89 LEU A O 1
ATOM 680 N N . VAL A 1 90 ? -14.488 2.021 25.958 1.00 89.69 90 VAL A N 1
ATOM 681 C CA . VAL A 1 90 ? -15.891 1.606 26.130 1.00 89.69 90 VAL A CA 1
ATOM 682 C C . VAL A 1 90 ? -15.975 0.320 26.952 1.00 89.69 90 VAL A C 1
ATOM 684 O O . VAL A 1 90 ? -16.790 0.234 27.869 1.00 89.69 90 VAL A O 1
ATOM 687 N N . ARG A 1 91 ? -15.097 -0.663 26.715 1.00 86.75 91 ARG A N 1
ATOM 688 C CA . ARG A 1 91 ? -15.041 -1.888 27.534 1.00 86.75 91 ARG A CA 1
ATOM 689 C C . ARG A 1 91 ? -14.701 -1.596 28.996 1.00 86.75 91 ARG A C 1
ATOM 691 O O . ARG A 1 91 ? -15.350 -2.148 29.887 1.00 86.75 91 ARG A O 1
ATOM 698 N N . LYS A 1 92 ? -13.722 -0.721 29.259 1.00 88.94 92 LYS A N 1
ATOM 699 C CA . LYS A 1 92 ? -13.372 -0.292 30.626 1.00 88.94 92 LYS A CA 1
ATOM 700 C C . LYS A 1 92 ? -14.555 0.389 31.317 1.00 88.94 92 LYS A C 1
ATOM 702 O O . LYS A 1 92 ? -14.826 0.087 32.477 1.00 88.94 92 LYS A O 1
ATOM 707 N N . LEU A 1 93 ? -15.286 1.241 30.597 1.00 88.12 93 LEU A N 1
ATOM 708 C CA . LEU A 1 93 ? -16.493 1.899 31.096 1.00 88.12 93 LEU A CA 1
ATOM 709 C C . LEU A 1 93 ? -17.620 0.897 31.386 1.00 88.12 93 LEU A C 1
ATOM 711 O O . LEU A 1 93 ? -18.230 0.946 32.446 1.00 88.12 93 LEU A O 1
ATOM 715 N N . VAL A 1 94 ? -17.881 -0.053 30.487 1.00 88.88 94 VAL A N 1
ATOM 716 C CA . VAL A 1 94 ? -18.868 -1.122 30.717 1.00 88.88 94 VAL A CA 1
ATOM 717 C C . VAL A 1 94 ? -18.511 -1.928 31.966 1.00 88.88 94 VAL A C 1
ATOM 719 O O . VAL A 1 94 ? -19.388 -2.242 32.771 1.00 88.88 94 VAL A O 1
ATOM 722 N N . HIS A 1 95 ? -17.229 -2.245 32.161 1.00 87.19 95 HIS A N 1
ATOM 723 C CA . HIS A 1 95 ? -16.772 -2.975 33.339 1.00 87.19 95 HIS A CA 1
ATOM 724 C C . HIS A 1 95 ? -16.939 -2.163 34.633 1.00 87.19 95 HIS A C 1
ATOM 726 O O . HIS A 1 95 ? -17.430 -2.698 35.628 1.00 87.19 95 HIS A O 1
ATOM 732 N N . SER A 1 96 ? -16.586 -0.872 34.629 1.00 86.88 96 SER A N 1
ATOM 733 C CA . SER A 1 96 ? -16.774 -0.007 35.799 1.00 86.88 96 SER A CA 1
ATOM 734 C C . SER A 1 96 ? -18.256 0.195 36.128 1.00 86.88 96 SER A C 1
ATOM 736 O O . SER A 1 96 ? -18.631 0.114 37.298 1.00 86.88 96 SER A O 1
ATOM 738 N N . LEU A 1 97 ? -19.111 0.351 35.111 1.00 86.31 97 LEU A N 1
ATOM 739 C CA . LEU A 1 97 ? -20.561 0.445 35.275 1.00 86.31 97 LEU A CA 1
ATOM 740 C C . LEU A 1 97 ? -21.152 -0.836 35.851 1.00 86.31 97 LEU A C 1
ATOM 742 O O . LEU A 1 97 ? -21.914 -0.749 36.802 1.00 86.31 97 LEU A O 1
ATOM 746 N N . LYS A 1 98 ? -20.763 -2.019 35.363 1.00 85.38 98 LYS A N 1
ATOM 747 C CA . LYS A 1 98 ? -21.216 -3.295 35.946 1.00 85.38 98 LYS A CA 1
ATOM 748 C C . LYS A 1 98 ? -20.772 -3.470 37.398 1.00 85.38 98 LYS A C 1
ATOM 750 O O . LYS A 1 98 ? -21.501 -4.060 38.188 1.00 85.38 98 LYS A O 1
ATOM 755 N N . ARG A 1 99 ? -19.591 -2.957 37.760 1.00 85.88 99 ARG A N 1
ATOM 756 C CA . ARG A 1 99 ? -19.092 -2.990 39.143 1.00 85.88 99 ARG A CA 1
ATOM 757 C C . ARG A 1 99 ? -19.885 -2.066 40.072 1.00 85.88 99 ARG A C 1
ATOM 759 O O . ARG A 1 99 ? -20.087 -2.422 41.227 1.00 85.88 99 ARG A O 1
ATOM 766 N N . ALA A 1 100 ? -20.311 -0.899 39.588 1.00 86.31 100 ALA A N 1
ATOM 767 C CA . ALA A 1 100 ? -21.097 0.061 40.366 1.00 86.31 100 ALA A CA 1
ATOM 768 C C . ALA A 1 100 ? -22.603 -0.270 40.383 1.00 86.31 100 ALA A C 1
ATOM 770 O O . ALA A 1 100 ? -23.267 -0.094 41.399 1.00 86.31 100 ALA A O 1
ATOM 771 N N . GLN A 1 101 ? -23.132 -0.761 39.262 1.00 87.12 101 GLN A N 1
ATOM 772 C CA . GLN A 1 101 ? -24.531 -1.112 39.049 1.00 87.12 101 GLN A CA 1
ATOM 773 C C . GLN A 1 101 ? -24.618 -2.383 38.177 1.00 87.12 101 GLN A C 1
ATOM 775 O O . GLN A 1 101 ? -24.535 -2.305 36.947 1.00 87.12 101 GLN A O 1
ATOM 780 N N . PRO A 1 102 ? -24.820 -3.563 38.793 1.00 78.19 102 PRO A N 1
ATOM 781 C CA . PRO A 1 102 ? -24.784 -4.851 38.095 1.00 78.19 102 PRO A CA 1
ATOM 782 C C . PRO A 1 102 ? -25.805 -4.979 36.960 1.00 78.19 102 PRO A C 1
ATOM 784 O O . PRO A 1 102 ? -25.531 -5.641 35.961 1.00 78.19 102 PRO A O 1
ATOM 787 N N . ASP A 1 103 ? -26.958 -4.318 37.097 1.00 83.56 103 ASP A N 1
ATOM 788 C CA . ASP A 1 103 ? -28.086 -4.427 36.166 1.00 83.56 103 ASP A CA 1
ATOM 789 C C . ASP A 1 103 ? -28.246 -3.195 35.259 1.00 83.56 103 ASP A C 1
ATOM 791 O O . ASP A 1 103 ? -29.342 -2.818 34.856 1.00 83.56 103 ASP A O 1
ATOM 795 N N . SER A 1 104 ? -27.134 -2.523 34.944 1.00 83.62 104 SER A N 1
ATOM 796 C CA . SER A 1 104 ? -27.152 -1.373 34.039 1.00 83.62 104 SER A CA 1
ATOM 797 C C . SER A 1 104 ? -27.478 -1.796 32.600 1.00 83.62 104 SER A C 1
ATOM 799 O O . SER A 1 104 ? -26.655 -2.397 31.901 1.00 83.62 104 SER A O 1
ATOM 801 N N . ASP A 1 105 ? -28.660 -1.412 32.117 1.00 86.62 105 ASP A N 1
ATOM 802 C CA . ASP A 1 105 ? -29.083 -1.624 30.725 1.00 86.62 105 ASP A CA 1
ATOM 803 C C . ASP A 1 105 ? -28.164 -0.938 29.706 1.00 86.62 105 ASP A C 1
ATOM 805 O O . ASP A 1 105 ? -27.976 -1.434 28.593 1.00 86.62 105 ASP A O 1
ATOM 809 N N . ILE A 1 106 ? -27.539 0.181 30.084 1.00 84.38 106 ILE A N 1
ATOM 810 C CA . ILE A 1 106 ? -26.589 0.910 29.233 1.00 84.38 106 ILE A CA 1
ATOM 811 C C . ILE A 1 106 ? -25.343 0.054 28.982 1.00 84.38 106 ILE A C 1
ATOM 813 O O . ILE A 1 106 ? -24.879 -0.052 27.846 1.00 84.38 106 ILE A O 1
ATOM 817 N N . ALA A 1 107 ? -24.838 -0.616 30.022 1.00 85.25 107 ALA A N 1
ATOM 818 C CA . ALA A 1 107 ? -23.690 -1.507 29.910 1.00 85.25 107 ALA A CA 1
ATOM 819 C C . ALA A 1 107 ? -23.989 -2.720 29.009 1.00 85.25 107 ALA A C 1
ATOM 821 O O . ALA A 1 107 ? -23.133 -3.120 28.219 1.00 85.25 107 ALA A O 1
ATOM 822 N N . LYS A 1 108 ? -25.210 -3.273 29.084 1.00 86.00 108 LYS A N 1
ATOM 823 C CA . LYS A 1 108 ? -25.667 -4.360 28.197 1.00 86.00 108 LYS A CA 1
ATOM 824 C C . LYS A 1 108 ? -25.739 -3.901 26.738 1.00 86.00 108 LYS A C 1
ATOM 826 O O . LYS A 1 108 ? -25.146 -4.539 25.875 1.00 86.00 108 LYS A O 1
ATOM 831 N N . ARG A 1 109 ? -26.373 -2.752 26.465 1.00 87.50 109 ARG A N 1
ATOM 832 C CA . ARG A 1 109 ? -26.499 -2.197 25.102 1.00 87.50 109 ARG A CA 1
ATOM 833 C C . ARG A 1 109 ? -25.149 -1.888 24.460 1.00 87.50 109 ARG A C 1
ATOM 835 O O . ARG A 1 109 ? -24.956 -2.189 23.286 1.00 87.50 109 ARG A O 1
ATOM 842 N N . ALA A 1 110 ? -24.217 -1.306 25.215 1.00 86.38 110 ALA A N 1
ATOM 843 C CA . ALA A 1 110 ? -22.877 -1.012 24.714 1.00 86.38 110 ALA A CA 1
ATOM 844 C C . ALA A 1 110 ? -22.113 -2.296 24.353 1.00 86.38 110 ALA A C 1
ATOM 846 O O . ALA A 1 110 ? -21.470 -2.361 23.307 1.00 86.38 110 ALA A O 1
ATOM 847 N N . GLN A 1 111 ? -22.224 -3.337 25.181 1.00 84.69 111 GLN A N 1
ATOM 848 C CA . GLN A 1 111 ? -21.604 -4.629 24.901 1.00 84.69 111 GLN A CA 1
ATOM 849 C C . GLN A 1 111 ? -22.230 -5.320 23.679 1.00 84.69 111 GLN A C 1
ATOM 851 O O . GLN A 1 111 ? -21.502 -5.773 22.798 1.00 84.69 111 GLN A O 1
ATOM 856 N N . ASP A 1 112 ? -23.561 -5.332 23.576 1.00 89.38 112 ASP A N 1
ATOM 857 C CA . ASP A 1 112 ? -24.270 -5.886 22.417 1.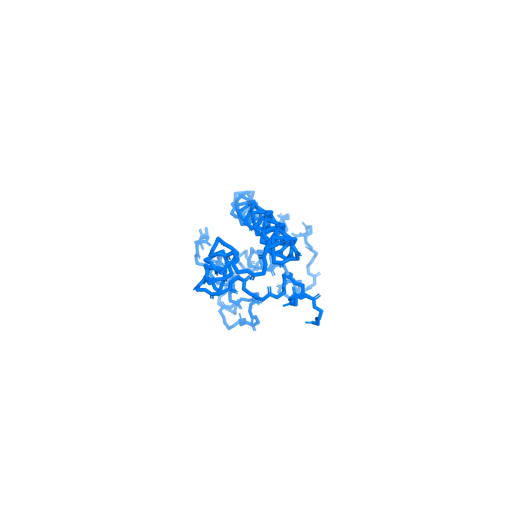00 89.38 112 ASP A CA 1
ATOM 858 C C . ASP A 1 112 ? -23.921 -5.151 21.118 1.00 89.38 112 ASP A C 1
ATOM 860 O O . ASP A 1 112 ? -23.823 -5.771 20.058 1.00 89.38 112 ASP A O 1
ATOM 864 N N . TYR A 1 113 ? -23.705 -3.835 21.184 1.00 86.56 113 TYR A N 1
ATOM 865 C CA . TYR A 1 113 ? -23.268 -3.052 20.032 1.00 86.56 113 TYR A CA 1
ATOM 866 C C . TYR A 1 113 ? -21.870 -3.469 19.561 1.00 86.56 113 TYR A C 1
ATOM 868 O O . TYR A 1 113 ? -21.685 -3.744 18.376 1.00 86.56 113 TYR A O 1
ATOM 876 N N . LEU A 1 114 ? -20.906 -3.595 20.483 1.00 86.56 114 LEU A N 1
ATOM 877 C CA . LEU A 1 114 ? -19.558 -4.071 20.155 1.00 86.56 114 LEU A CA 1
ATOM 878 C C . LEU A 1 114 ? -19.588 -5.484 19.553 1.00 86.56 114 LEU A C 1
ATOM 880 O O . LEU A 1 114 ? -18.893 -5.737 18.572 1.00 86.56 114 LEU A O 1
ATOM 884 N N . ARG A 1 115 ? -20.445 -6.375 20.072 1.00 86.12 115 ARG A N 1
ATOM 885 C CA . ARG A 1 115 ? -20.649 -7.724 19.522 1.00 86.12 115 ARG A CA 1
ATOM 886 C C . ARG A 1 115 ? -21.173 -7.699 18.093 1.00 86.12 115 ARG A C 1
ATOM 888 O O . ARG A 1 115 ? -20.623 -8.371 17.228 1.00 86.12 115 ARG A O 1
ATOM 895 N N . ARG A 1 116 ? -22.230 -6.923 17.836 1.00 85.75 116 ARG A N 1
ATOM 896 C CA . ARG A 1 116 ? -22.858 -6.833 16.506 1.00 85.75 116 ARG A CA 1
ATOM 897 C C . ARG A 1 116 ? -21.921 -6.264 15.448 1.00 85.75 116 ARG A C 1
ATOM 899 O O . ARG A 1 116 ? -22.021 -6.662 14.296 1.00 85.75 116 ARG A O 1
ATOM 906 N N . GLN A 1 117 ? -21.025 -5.362 15.837 1.00 84.50 117 GLN A N 1
ATOM 907 C CA . GLN A 1 117 ? -20.029 -4.774 14.939 1.00 84.50 117 GLN A CA 1
ATOM 908 C C . GLN A 1 117 ? -18.762 -5.635 14.791 1.00 84.50 117 GLN A C 1
ATOM 910 O O . GLN A 1 117 ? -17.823 -5.219 14.124 1.00 84.50 117 GLN A O 1
ATOM 915 N N . GLY A 1 118 ? -18.693 -6.816 15.423 1.00 80.75 118 GLY A N 1
ATOM 916 C CA . GLY A 1 118 ? -17.496 -7.667 15.392 1.00 80.75 118 GLY A CA 1
ATOM 917 C C . GLY A 1 118 ? -16.306 -7.098 16.176 1.00 80.75 118 GLY A C 1
ATOM 918 O O . GLY A 1 118 ? -15.210 -7.648 16.139 1.00 80.75 118 GLY A O 1
ATOM 919 N N . LEU A 1 119 ? -16.524 -6.034 16.949 1.00 79.69 119 LEU A N 1
ATOM 920 C CA . LEU A 1 119 ? -15.518 -5.320 17.736 1.00 79.69 119 LEU A CA 1
ATOM 921 C C . LEU A 1 119 ? -15.302 -5.959 19.117 1.00 79.69 119 LEU A C 1
ATOM 923 O O . LEU A 1 119 ? -14.833 -5.295 20.039 1.00 79.69 119 LEU A O 1
ATOM 927 N N . GLU A 1 120 ? -15.680 -7.228 19.305 1.00 67.25 120 GLU A N 1
ATOM 928 C CA . GLU A 1 120 ? -15.412 -8.016 20.522 1.00 67.25 120 GLU A CA 1
ATOM 929 C C . GLU A 1 120 ? -14.028 -8.689 20.503 1.00 67.25 120 GLU A C 1
ATOM 931 O O . GLU A 1 120 ? -13.513 -9.060 21.561 1.00 67.25 120 GLU A O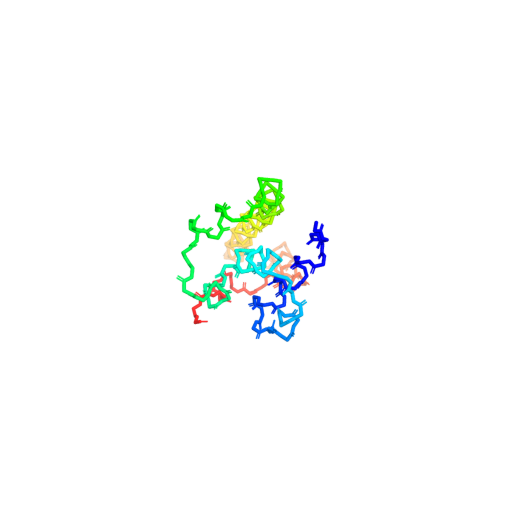 1
ATOM 936 N N . GLY A 1 121 ? -13.382 -8.776 19.334 1.00 65.50 121 GLY A N 1
ATOM 937 C CA . GLY A 1 121 ? -12.013 -9.276 19.189 1.00 65.50 121 GLY A CA 1
ATOM 938 C C . GLY A 1 121 ? -10.985 -8.416 19.931 1.00 65.50 121 GLY A C 1
ATOM 939 O O . GLY A 1 121 ? -11.197 -7.227 20.172 1.00 65.50 121 GLY A O 1
ATOM 940 N N . SER A 1 122 ? -9.881 -9.026 20.362 1.00 53.59 122 SER A N 1
ATOM 941 C CA . SER A 1 122 ? -8.750 -8.293 20.938 1.00 53.59 122 SER A CA 1
ATOM 942 C C . SER A 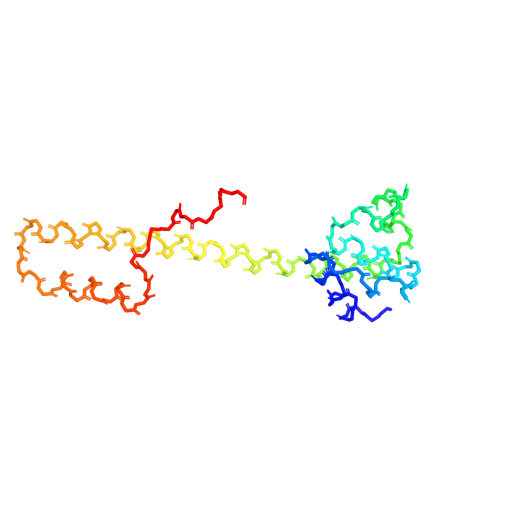1 122 ? -7.983 -7.606 19.800 1.00 53.59 122 SER A C 1
ATOM 944 O O . SER A 1 122 ? -7.590 -8.320 18.878 1.00 53.59 122 SER A O 1
ATOM 946 N N . PRO A 1 123 ? -7.710 -6.291 19.851 1.00 56.66 123 PRO A N 1
ATOM 947 C CA . PRO A 1 123 ? -7.023 -5.562 18.773 1.00 56.66 123 PRO A CA 1
ATOM 948 C C . PRO A 1 123 ? -5.536 -5.939 18.580 1.00 56.66 123 PRO A C 1
ATOM 950 O O . PRO A 1 123 ? -4.807 -5.266 17.869 1.00 56.66 123 PRO A O 1
ATOM 953 N N . LEU A 1 124 ? -5.056 -7.019 19.211 1.00 49.75 124 LEU A N 1
ATOM 954 C CA . LEU A 1 124 ? -3.635 -7.387 19.291 1.00 49.75 124 LEU A CA 1
ATOM 955 C C . LEU A 1 124 ? -3.323 -8.804 18.774 1.00 49.75 124 LEU A C 1
ATOM 957 O O . LEU A 1 124 ? -2.362 -9.426 19.218 1.00 49.75 124 LEU A O 1
ATOM 961 N N . ARG A 1 125 ? -4.120 -9.356 17.853 1.00 52.25 125 ARG A N 1
ATOM 962 C CA . ARG A 1 125 ? -3.767 -10.604 17.149 1.00 52.25 125 ARG A CA 1
ATOM 963 C C . ARG A 1 125 ? -3.792 -10.383 15.644 1.00 52.25 125 ARG A C 1
ATOM 965 O O . ARG A 1 125 ? -4.777 -10.673 14.978 1.00 52.25 125 ARG A O 1
ATOM 972 N N . GLY A 1 126 ? -2.694 -9.855 15.135 1.00 46.12 126 GLY A N 1
ATOM 973 C CA . GLY A 1 126 ? -2.448 -9.718 13.709 1.00 46.12 126 GLY A CA 1
ATOM 974 C C . GLY A 1 126 ? -1.154 -8.954 13.512 1.00 46.12 126 GLY A C 1
ATOM 975 O O . GLY A 1 126 ? -1.226 -7.751 13.332 1.00 46.12 126 GLY A O 1
ATOM 976 N N . GLU A 1 127 ? -0.024 -9.648 13.693 1.00 42.25 127 GLU A N 1
ATOM 977 C CA . GLU A 1 127 ? 1.347 -9.356 13.212 1.00 42.25 127 GLU A CA 1
ATOM 978 C C . GLU A 1 127 ? 2.359 -10.022 14.172 1.00 42.25 127 GLU A C 1
ATOM 980 O O . GLU A 1 127 ? 3.037 -9.376 14.966 1.00 42.25 127 GLU A O 1
ATO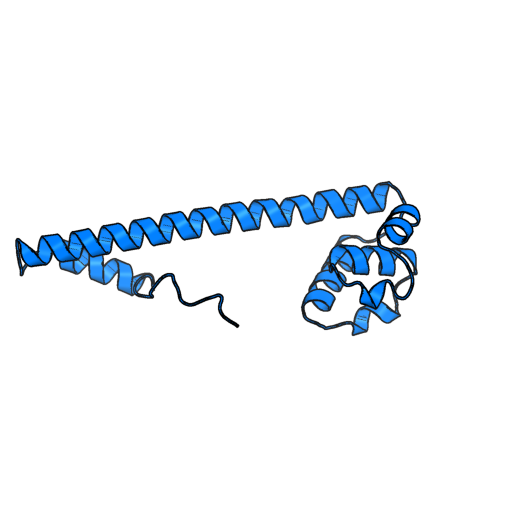M 985 N N . ALA A 1 128 ? 2.388 -11.357 14.147 1.00 39.41 128 ALA A N 1
ATOM 986 C CA . ALA A 1 128 ? 3.490 -12.184 14.639 1.00 39.41 128 ALA A CA 1
ATOM 987 C C . ALA A 1 128 ? 3.427 -13.525 13.893 1.00 39.41 128 ALA A C 1
ATOM 989 O O . ALA A 1 128 ? 2.841 -14.478 14.404 1.00 39.41 128 ALA A O 1
ATOM 990 N N . ASP A 1 129 ? 3.863 -13.495 12.633 1.00 34.72 129 ASP A N 1
ATOM 991 C CA . ASP A 1 129 ? 4.657 -14.510 11.910 1.00 34.72 129 ASP A CA 1
ATOM 992 C C . ASP A 1 129 ? 4.628 -14.216 10.403 1.00 34.72 129 ASP A C 1
ATOM 994 O O . ASP A 1 129 ? 3.516 -14.139 9.829 1.00 34.72 129 ASP A O 1
#

pLDDT: mean 82.16, std 11.79, range [34.72, 92.5]